Protein AF-A0AA40GEE6-F1 (afdb_monomer_lite)

Secondary structure (DSSP, 8-state):
--------EEEEEEEESSSSEEEEETTS-EEEEEEEEEESPPEEEEEEE-TTSPPPEEEEESSEEEE-S--GGG-EEEEEEEEEEETTEEEEEEPPPEEEEEEEEEEEEES-TTS-------TTSPP----EEEEESPPS-EEEEETTEEEEE-

InterPro domains:
  IPR003598 Immunoglobulin subtype 2 [SM00408] (27-87)
  IPR003599 Immunoglobulin domain subtype [SM00409] (19-103)
  IPR007110 Immunoglobulin-like domain [PS50835] (11-99)
  IPR013783 Immunoglobulin-like fold [G3DSA:2.60.40.10] (11-112)
  IPR036179 Immunoglobulin-like domain superfamily [SSF48726] (22-99)
  IPR051275 Cellular adhesion and signaling domain-containing protein [PTHR11640] (63-152)

Foldseek 3Di:
DDPPPQDFFWKDWPDKAVDLEDEDEAQAKDKMFTDIDGVVFWWKWKWFDDPVPDDTHTQDTDRMDIGGNDHPVSFGKMKMWIWDADPNDIHIDIDDIGTYHYAYDKDWPPPDPPDDDDFDDDPPDDTDDDTDIDHPPDDPWDWDDDPPDIGTDD

Radius of gyration: 23.51 Å; chains: 1; bounding box: 48×26×87 Å

pLDDT: mean 91.57, std 9.7, range [46.44, 98.62]

Structure (mmCIF, N/CA/C/O backbone):
data_AF-A0AA40GEE6-F1
#
_entry.id   AF-A0AA40GEE6-F1
#
loop_
_atom_site.group_PDB
_atom_site.id
_atom_site.type_symbol
_atom_site.label_atom_id
_atom_site.label_alt_id
_atom_site.label_comp_id
_atom_site.label_asym_id
_atom_site.label_entity_id
_atom_site.label_seq_id
_atom_site.pdbx_PDB_ins_code
_atom_site.Cartn_x
_atom_site.Cartn_y
_atom_site.Cartn_z
_atom_site.occupancy
_atom_site.B_iso_or_equiv
_atom_site.auth_seq_id
_atom_site.auth_comp_id
_atom_site.auth_asym_id
_atom_site.auth_atom_id
_atom_site.pdbx_PDB_model_num
ATOM 1 N N . MET A 1 1 ? 24.883 -4.667 -45.092 1.00 47.03 1 MET A N 1
ATOM 2 C CA . MET A 1 1 ? 25.118 -4.513 -43.645 1.00 47.03 1 MET A CA 1
ATOM 3 C C . MET A 1 1 ? 24.060 -3.536 -43.168 1.00 47.03 1 MET A C 1
ATOM 5 O O . MET A 1 1 ? 24.142 -2.374 -43.528 1.00 47.03 1 MET A O 1
ATOM 9 N N . PHE A 1 2 ? 22.975 -4.031 -42.571 1.00 46.44 2 PHE A N 1
ATOM 10 C CA . PHE A 1 2 ? 21.935 -3.167 -42.012 1.00 46.44 2 PHE A CA 1
ATOM 11 C C . PHE A 1 2 ? 22.397 -2.783 -40.609 1.00 46.44 2 PHE A C 1
ATOM 13 O O . PHE A 1 2 ? 22.423 -3.644 -39.731 1.00 46.44 2 PHE A O 1
ATOM 20 N N . ASP A 1 3 ? 22.801 -1.530 -40.416 1.00 52.34 3 ASP A N 1
ATOM 21 C CA . ASP A 1 3 ? 22.956 -0.972 -39.077 1.00 52.34 3 ASP A CA 1
ATOM 22 C C . ASP A 1 3 ? 21.559 -0.889 -38.455 1.00 52.34 3 ASP A C 1
ATOM 24 O O . ASP A 1 3 ? 20.779 0.022 -38.734 1.00 52.34 3 ASP A O 1
ATOM 28 N N . LEU A 1 4 ? 21.210 -1.895 -37.652 1.00 55.22 4 LEU A N 1
ATOM 29 C CA . LEU A 1 4 ? 20.094 -1.812 -36.720 1.00 55.22 4 LEU A CA 1
ATOM 30 C C . LEU A 1 4 ? 20.468 -0.737 -35.698 1.00 55.22 4 LEU A C 1
ATOM 32 O O . LEU A 1 4 ? 21.164 -1.011 -34.722 1.00 55.22 4 LEU A O 1
ATOM 36 N N . LEU A 1 5 ? 20.045 0.503 -35.944 1.00 57.41 5 LEU A N 1
ATOM 37 C CA . LEU A 1 5 ? 20.001 1.525 -34.908 1.00 57.41 5 LEU A CA 1
ATOM 38 C C . LEU A 1 5 ? 19.177 0.944 -33.756 1.00 57.41 5 LEU A C 1
ATOM 40 O O . LEU A 1 5 ? 17.961 0.807 -33.868 1.00 57.41 5 LEU A O 1
ATOM 44 N N . PHE A 1 6 ? 19.837 0.568 -32.662 1.00 64.44 6 PHE A N 1
ATOM 45 C CA . PHE A 1 6 ? 19.164 0.361 -31.389 1.00 64.44 6 PHE A CA 1
ATOM 46 C C . PHE A 1 6 ? 18.573 1.717 -30.993 1.00 64.44 6 PHE A C 1
ATOM 48 O O . PHE A 1 6 ? 19.288 2.588 -30.496 1.00 64.44 6 PHE A O 1
ATOM 55 N N . THR A 1 7 ? 17.293 1.937 -31.291 1.00 76.75 7 THR A N 1
ATOM 56 C CA . THR A 1 7 ? 16.577 3.131 -30.845 1.00 76.75 7 THR A CA 1
ATOM 57 C C . THR A 1 7 ? 16.449 3.040 -29.334 1.00 76.75 7 THR A C 1
ATOM 59 O O . THR A 1 7 ? 15.835 2.118 -28.808 1.00 76.75 7 THR A O 1
ATOM 62 N N . ALA A 1 8 ? 17.133 3.935 -28.624 1.00 89.50 8 ALA A N 1
ATOM 63 C CA . ALA A 1 8 ? 17.005 4.033 -27.182 1.00 89.50 8 ALA A CA 1
ATOM 64 C C . ALA A 1 8 ? 15.815 4.939 -26.860 1.00 89.50 8 ALA A C 1
ATOM 66 O O . ALA A 1 8 ? 15.857 6.137 -27.146 1.00 89.50 8 ALA A O 1
ATOM 67 N N . ASP A 1 9 ? 14.797 4.365 -26.234 1.00 93.94 9 ASP A N 1
ATOM 68 C CA . ASP A 1 9 ? 13.529 5.011 -25.934 1.00 93.94 9 ASP A CA 1
ATOM 69 C C . ASP A 1 9 ? 13.341 5.102 -24.412 1.00 93.94 9 ASP A C 1
ATOM 71 O O . ASP A 1 9 ? 13.470 4.089 -23.709 1.00 93.94 9 ASP A O 1
ATOM 75 N N . PRO A 1 10 ? 13.077 6.305 -23.864 1.00 96.12 10 PRO A N 1
ATOM 76 C CA . PRO A 1 10 ? 12.779 6.463 -22.446 1.00 96.12 10 PRO A CA 1
ATOM 77 C C . PRO A 1 10 ? 11.473 5.738 -22.092 1.00 96.12 10 PRO A C 1
ATOM 79 O O . PRO A 1 10 ? 10.602 5.593 -22.951 1.00 96.12 10 PRO A O 1
ATOM 82 N N . PRO A 1 11 ? 11.304 5.305 -20.833 1.00 97.50 11 PRO A N 1
ATOM 83 C CA . PRO A 1 11 ? 10.141 4.531 -20.443 1.00 97.50 11 PRO A CA 1
ATOM 84 C C . PRO A 1 11 ? 8.864 5.367 -20.539 1.00 97.50 11 PRO A C 1
ATOM 86 O O . PRO A 1 11 ? 8.817 6.516 -20.092 1.00 97.50 11 PRO A O 1
ATOM 89 N N . THR A 1 12 ? 7.809 4.757 -21.068 1.00 98.06 12 THR A N 1
ATOM 90 C CA . THR A 1 12 ? 6.449 5.305 -21.085 1.00 98.06 12 THR A CA 1
ATOM 91 C C . THR A 1 12 ? 5.490 4.277 -20.499 1.00 98.06 12 THR A C 1
ATOM 93 O O . THR A 1 12 ? 5.512 3.118 -20.896 1.00 98.06 12 THR A O 1
ATOM 96 N N . ILE A 1 13 ? 4.681 4.663 -19.507 1.00 98.06 13 ILE A N 1
ATOM 97 C CA . ILE A 1 13 ? 3.731 3.733 -18.880 1.00 98.06 13 ILE A CA 1
ATOM 98 C C .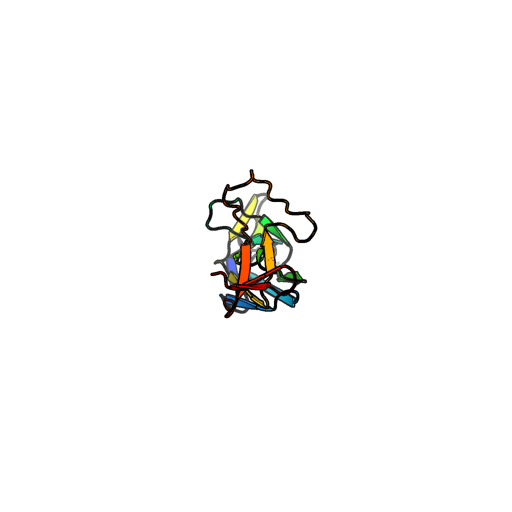 ILE A 1 13 ? 2.553 3.514 -19.829 1.00 98.06 13 ILE A C 1
ATOM 100 O O . ILE A 1 13 ? 1.828 4.460 -20.134 1.00 98.06 13 ILE A O 1
ATOM 104 N N . SER A 1 14 ? 2.341 2.269 -20.248 1.00 97.25 14 SER A N 1
ATOM 105 C CA . SER A 1 14 ? 1.221 1.876 -21.105 1.00 97.25 14 SER A CA 1
ATOM 106 C C . SER A 1 14 ? 0.005 1.407 -20.301 1.00 97.25 14 SER A C 1
ATOM 108 O O . SER A 1 14 ? -1.130 1.590 -20.738 1.00 97.25 14 SER A O 1
ATOM 110 N N . SER A 1 15 ? 0.203 0.839 -19.105 1.00 97.31 15 SER A N 1
ATOM 111 C CA . SER A 1 15 ? -0.893 0.471 -18.192 1.00 97.31 15 SER A CA 1
ATOM 112 C C . SER A 1 15 ? -0.432 0.297 -16.743 1.00 97.31 15 SER A C 1
ATOM 114 O O . SER A 1 15 ? 0.735 0.008 -16.480 1.00 97.31 15 SER A O 1
ATOM 116 N N . VAL A 1 16 ? -1.362 0.464 -15.795 1.00 97.81 16 VAL A N 1
ATOM 117 C CA . VAL A 1 16 ? -1.145 0.195 -14.367 1.00 97.81 16 VAL A CA 1
ATOM 118 C C . VAL A 1 16 ? -2.431 -0.308 -13.691 1.00 97.81 16 VAL A C 1
ATOM 120 O O . VAL A 1 16 ? -3.513 0.229 -13.926 1.00 97.81 16 VAL A O 1
ATOM 123 N N . GLY A 1 17 ? -2.294 -1.323 -12.834 1.00 91.62 17 GLY A N 1
ATOM 124 C CA . GLY A 1 17 ? -3.378 -2.052 -12.166 1.00 91.62 17 GLY A CA 1
ATOM 125 C C . GLY A 1 17 ? -3.932 -3.209 -13.012 1.00 91.62 17 GLY A C 1
ATOM 126 O O . GLY A 1 17 ? -3.498 -3.418 -14.140 1.00 91.62 17 GLY A O 1
ATOM 127 N N . PRO A 1 18 ? -4.897 -3.980 -12.494 1.00 84.75 18 PRO A N 1
ATOM 128 C CA . PRO A 1 18 ? -6.001 -4.468 -13.315 1.00 84.75 18 PRO A CA 1
ATOM 129 C C . PRO A 1 18 ? -7.087 -3.383 -13.458 1.00 84.75 18 PRO A C 1
ATOM 131 O O . PRO A 1 18 ? -7.610 -3.182 -14.545 1.00 84.75 18 PRO A O 1
ATOM 134 N N . ASP A 1 19 ? -7.341 -2.628 -12.381 1.00 88.69 19 ASP A N 1
ATOM 135 C CA . ASP A 1 19 ? -8.271 -1.497 -12.286 1.00 88.69 19 ASP A CA 1
ATOM 136 C C . ASP A 1 19 ? -7.650 -0.365 -11.447 1.00 88.69 19 ASP A C 1
ATOM 138 O O . ASP A 1 19 ? -6.715 -0.586 -10.672 1.00 88.69 19 ASP A O 1
ATOM 142 N N . ARG A 1 20 ? -8.218 0.850 -11.517 1.00 92.31 20 ARG A N 1
ATOM 143 C CA . ARG A 1 20 ? -7.806 1.979 -10.650 1.00 92.31 20 ARG A CA 1
ATOM 144 C C . ARG A 1 20 ? -8.104 1.748 -9.163 1.00 92.31 20 ARG A C 1
ATOM 146 O O . ARG A 1 20 ? -7.506 2.412 -8.318 1.00 92.31 20 ARG A O 1
ATOM 153 N N . LEU A 1 21 ? -9.020 0.837 -8.838 1.00 96.25 21 LEU A N 1
ATOM 154 C CA . LEU A 1 21 ? -9.387 0.465 -7.475 1.00 96.25 21 LEU A CA 1
ATOM 155 C C . LEU A 1 21 ? -9.429 -1.058 -7.360 1.00 96.25 21 LEU A C 1
ATOM 157 O O . LEU A 1 21 ? -10.239 -1.708 -8.008 1.00 96.25 21 LEU A O 1
ATOM 161 N N . THR A 1 22 ? -8.586 -1.616 -6.500 1.00 97.12 22 THR A N 1
ATOM 162 C CA . THR A 1 22 ? -8.607 -3.032 -6.128 1.00 97.12 22 THR A CA 1
ATOM 163 C C . THR A 1 22 ? -9.110 -3.161 -4.697 1.00 97.12 22 THR A C 1
ATOM 165 O O . THR A 1 22 ? -8.608 -2.488 -3.798 1.00 97.12 22 THR A O 1
ATOM 168 N N . THR A 1 23 ? -10.098 -4.024 -4.469 1.00 97.44 23 THR A N 1
ATOM 169 C CA . THR A 1 23 ? -10.589 -4.350 -3.126 1.00 97.44 23 THR A CA 1
ATOM 170 C C . THR A 1 23 ? -10.043 -5.700 -2.687 1.00 97.44 23 THR A C 1
ATOM 172 O O . THR A 1 23 ? -10.168 -6.683 -3.414 1.00 97.44 23 THR A O 1
ATOM 175 N N . ALA A 1 24 ? -9.469 -5.759 -1.489 1.00 97.62 24 ALA A N 1
ATOM 176 C CA . ALA A 1 24 ? -8.952 -6.983 -0.895 1.00 97.62 24 ALA A CA 1
ATOM 177 C C . ALA A 1 24 ? -9.568 -7.228 0.483 1.00 97.62 24 ALA A C 1
ATOM 179 O O . ALA A 1 24 ? -9.855 -6.292 1.232 1.00 97.62 24 ALA A O 1
ATOM 180 N N . LEU A 1 25 ? -9.754 -8.501 0.831 1.00 98.06 25 LEU A N 1
ATOM 181 C CA . LEU A 1 25 ? -10.186 -8.882 2.172 1.00 98.06 25 LEU A CA 1
ATOM 182 C C . LEU A 1 25 ? -9.028 -8.706 3.165 1.00 98.06 25 LEU A C 1
ATOM 184 O O . LEU A 1 25 ? -7.867 -8.962 2.831 1.00 98.06 25 LEU A O 1
ATOM 188 N N . LEU A 1 26 ? -9.331 -8.323 4.402 1.00 97.56 26 LEU A N 1
ATOM 189 C CA . LEU A 1 26 ? -8.358 -8.284 5.490 1.00 97.56 26 LEU A CA 1
ATOM 190 C C . LEU A 1 26 ? -7.664 -9.652 5.627 1.00 97.56 26 LEU A C 1
ATOM 192 O O . LEU A 1 26 ? -8.325 -10.688 5.647 1.00 97.56 26 LEU A O 1
ATOM 196 N N . PHE A 1 27 ? -6.335 -9.633 5.720 1.00 96.94 27 PHE A N 1
ATOM 197 C CA . PHE A 1 27 ? -5.443 -10.797 5.765 1.00 96.94 27 PHE A CA 1
ATOM 198 C C . PHE A 1 27 ? -5.391 -11.647 4.481 1.00 96.94 27 PHE A C 1
ATOM 200 O O . PHE A 1 27 ? -4.819 -12.736 4.482 1.00 96.94 27 PHE A O 1
ATOM 207 N N . SER A 1 28 ? -5.931 -11.148 3.364 1.00 97.56 28 SER A N 1
ATOM 208 C CA . SER A 1 28 ? -5.809 -11.784 2.042 1.00 97.56 28 SER A CA 1
ATOM 209 C C . SER A 1 28 ? -4.655 -11.200 1.213 1.00 97.56 28 SER A C 1
ATOM 211 O O . SER A 1 28 ? -3.771 -10.532 1.753 1.00 97.56 28 SER A O 1
ATOM 213 N N . GLY A 1 29 ? -4.613 -11.497 -0.087 1.00 96.50 29 GLY A N 1
ATOM 214 C CA . GLY A 1 29 ? -3.623 -10.957 -1.014 1.00 96.50 29 GLY A CA 1
ATOM 215 C C . GLY A 1 29 ? -4.224 -9.958 -2.002 1.00 96.50 29 GLY A C 1
ATOM 216 O O . GLY A 1 29 ? -5.404 -10.038 -2.335 1.00 96.50 29 GLY A O 1
ATOM 217 N N . ALA A 1 30 ? -3.390 -9.049 -2.496 1.00 96.81 30 ALA A N 1
ATOM 218 C CA . ALA A 1 30 ? -3.695 -8.138 -3.595 1.00 96.81 30 ALA A CA 1
ATOM 219 C C . ALA A 1 30 ? -2.479 -8.026 -4.519 1.00 96.81 30 ALA A C 1
ATOM 221 O O . ALA A 1 30 ? -1.346 -8.268 -4.099 1.00 96.81 30 ALA A O 1
ATOM 222 N N . SER A 1 31 ? -2.690 -7.636 -5.771 1.00 97.00 31 SER A N 1
ATOM 223 C CA . SER A 1 31 ? -1.580 -7.376 -6.681 1.00 97.00 31 SER A CA 1
ATOM 224 C C . SER A 1 31 ? -1.892 -6.264 -7.660 1.00 97.00 31 SER A C 1
ATOM 226 O O . SER A 1 31 ? -3.017 -6.166 -8.148 1.00 97.00 31 SER A O 1
ATOM 228 N N . PHE A 1 32 ? -0.863 -5.501 -8.004 1.00 98.19 32 PHE A N 1
ATOM 229 C CA . PHE A 1 32 ? -0.896 -4.530 -9.089 1.00 98.19 32 PHE A CA 1
ATOM 230 C C . PHE A 1 32 ? 0.160 -4.894 -10.121 1.00 98.19 32 PHE A C 1
ATOM 232 O O . PHE A 1 32 ? 1.212 -5.429 -9.781 1.00 98.19 32 PHE A O 1
ATOM 239 N N . GLU A 1 33 ? -0.114 -4.594 -11.381 1.00 97.88 33 GLU A N 1
ATOM 240 C CA . GLU A 1 33 ? 0.820 -4.789 -12.482 1.00 97.88 33 GLU A CA 1
ATOM 241 C C . GLU A 1 33 ? 1.017 -3.463 -13.207 1.00 97.88 33 GLU A C 1
ATOM 243 O O . GLU A 1 33 ? 0.109 -2.639 -13.241 1.00 97.88 33 GLU A O 1
ATOM 248 N N . CYS A 1 34 ? 2.215 -3.221 -13.717 1.00 98.25 34 CYS A N 1
ATOM 249 C CA . CYS A 1 34 ? 2.590 -1.984 -14.382 1.00 98.25 34 CYS A CA 1
ATOM 250 C C . CYS A 1 34 ? 3.355 -2.335 -15.644 1.00 98.25 34 CYS A C 1
ATOM 252 O O . CYS A 1 34 ? 4.361 -3.023 -15.552 1.00 98.25 34 CYS A O 1
ATOM 254 N N . ASN A 1 35 ? 2.910 -1.863 -16.800 1.00 98.19 35 ASN A N 1
ATOM 255 C CA . ASN A 1 35 ? 3.602 -2.096 -18.061 1.00 98.19 35 ASN A CA 1
ATOM 256 C C . ASN A 1 35 ? 4.182 -0.782 -18.571 1.00 98.19 35 ASN A C 1
ATOM 258 O O . ASN A 1 35 ? 3.491 0.242 -18.585 1.00 98.19 35 ASN A O 1
ATOM 262 N N . ALA A 1 36 ? 5.444 -0.822 -18.991 1.00 98.00 36 ALA A N 1
ATOM 263 C CA . ALA A 1 36 ? 6.127 0.306 -19.596 1.00 98.00 36 ALA A CA 1
ATOM 264 C C . ALA A 1 36 ? 6.800 -0.103 -20.907 1.00 98.00 36 ALA A C 1
ATOM 266 O O . ALA A 1 36 ? 7.547 -1.083 -20.947 1.00 98.00 36 ALA A O 1
ATOM 267 N N . ASP A 1 37 ? 6.579 0.687 -21.952 1.00 97.50 37 ASP A N 1
ATOM 268 C CA . ASP A 1 37 ? 7.307 0.572 -23.210 1.00 97.50 37 ASP A CA 1
ATOM 269 C C . ASP A 1 37 ? 8.632 1.330 -23.064 1.00 97.50 37 ASP A C 1
ATOM 271 O O . ASP A 1 37 ? 8.639 2.529 -22.766 1.00 97.50 37 ASP A O 1
ATOM 275 N N . ALA A 1 38 ? 9.756 0.619 -23.200 1.00 96.25 38 ALA A N 1
ATOM 276 C CA . ALA A 1 38 ? 11.099 1.160 -23.000 1.00 96.25 38 ALA A CA 1
ATOM 277 C C . ALA A 1 38 ? 12.158 0.353 -23.768 1.00 96.25 38 ALA A C 1
ATOM 279 O O . ALA A 1 38 ? 12.090 -0.878 -23.825 1.00 96.25 38 ALA A O 1
ATOM 280 N N . MET A 1 39 ? 13.184 1.037 -24.281 1.00 95.31 39 MET A N 1
ATOM 281 C CA . MET A 1 39 ? 14.364 0.404 -24.878 1.00 95.31 39 MET A CA 1
ATOM 282 C C . MET A 1 39 ? 15.639 1.119 -24.394 1.00 95.31 39 MET A C 1
ATOM 284 O O . MET A 1 39 ? 15.834 2.285 -24.721 1.00 95.31 39 MET A O 1
ATOM 288 N N . PRO A 1 40 ? 16.542 0.480 -23.627 1.00 95.19 40 PRO A N 1
ATOM 289 C CA . PRO A 1 40 ? 16.461 -0.873 -23.070 1.00 95.19 40 PRO A CA 1
ATOM 290 C C . PRO A 1 40 ? 15.239 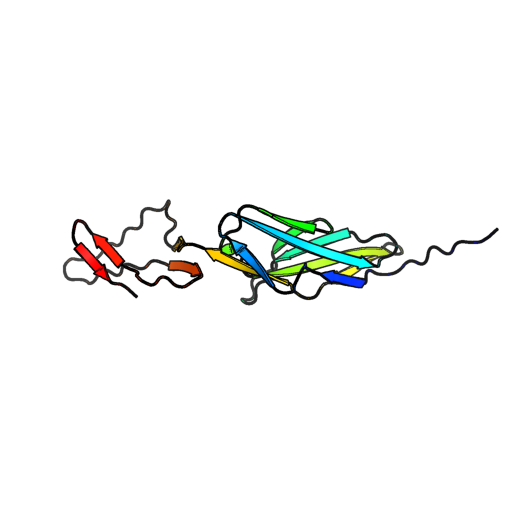-1.092 -22.157 1.00 95.19 40 PRO A C 1
ATOM 292 O O . PRO A 1 40 ? 14.657 -0.100 -21.701 1.00 95.19 40 PRO A O 1
ATOM 295 N N . PRO A 1 41 ? 14.872 -2.360 -21.867 1.00 96.25 41 PRO A N 1
ATOM 296 C CA . PRO A 1 41 ? 13.750 -2.690 -20.990 1.00 96.25 41 PRO A CA 1
ATOM 297 C C . PRO A 1 41 ? 13.820 -1.972 -19.642 1.00 96.25 41 PRO A C 1
ATOM 299 O O . PRO A 1 41 ? 14.906 -1.772 -19.093 1.00 96.25 41 PRO A O 1
ATOM 302 N N . ALA A 1 42 ? 12.657 -1.594 -19.117 1.00 97.81 42 ALA A N 1
ATOM 303 C CA . ALA A 1 42 ? 12.570 -0.870 -17.860 1.00 97.81 42 ALA A CA 1
ATOM 304 C C . ALA A 1 42 ? 12.778 -1.779 -16.638 1.00 97.81 42 ALA A C 1
ATOM 306 O O . ALA A 1 42 ? 12.322 -2.923 -16.594 1.00 97.81 42 ALA A O 1
ATOM 307 N N . GLU A 1 43 ? 13.411 -1.223 -15.613 1.00 98.31 43 GLU A N 1
ATOM 308 C CA . GLU A 1 43 ? 13.343 -1.690 -14.236 1.00 98.31 43 GLU A CA 1
ATOM 309 C C . GLU A 1 43 ? 12.149 -1.035 -13.534 1.00 98.31 43 GLU A C 1
ATOM 311 O O . GLU A 1 43 ? 11.762 0.087 -13.859 1.00 98.31 43 GLU A O 1
ATOM 316 N N . TYR A 1 44 ? 11.568 -1.730 -12.557 1.00 98.62 44 TYR A N 1
ATOM 317 C CA . TYR A 1 44 ? 10.328 -1.312 -11.908 1.00 98.62 44 TYR A CA 1
ATOM 318 C C . TYR A 1 44 ? 10.484 -1.251 -10.392 1.00 98.62 44 TYR A C 1
ATOM 320 O O . TYR A 1 44 ? 11.027 -2.174 -9.773 1.00 98.62 44 TYR A O 1
ATOM 328 N N . ARG A 1 45 ? 9.929 -0.201 -9.789 1.00 98.44 45 ARG A N 1
ATOM 329 C CA . ARG A 1 45 ? 9.762 -0.040 -8.340 1.00 98.44 45 ARG A CA 1
ATOM 330 C C . ARG A 1 45 ? 8.342 0.409 -8.032 1.00 98.44 45 ARG A C 1
ATOM 332 O O . ARG A 1 45 ? 7.701 1.059 -8.851 1.00 98.44 45 ARG A O 1
ATOM 339 N N . TRP A 1 46 ? 7.862 0.092 -6.841 1.00 98.50 46 TRP A N 1
ATOM 340 C CA . TRP A 1 46 ? 6.541 0.484 -6.371 1.00 98.50 46 TRP A CA 1
ATOM 341 C C . TRP A 1 46 ? 6.643 1.281 -5.088 1.00 98.50 46 TRP A C 1
ATOM 343 O O . TRP A 1 46 ? 7.371 0.902 -4.170 1.00 98.50 46 TRP A O 1
ATOM 353 N N . ALA A 1 47 ? 5.857 2.346 -4.992 1.00 97.75 47 ALA A N 1
ATOM 354 C CA . ALA A 1 47 ? 5.779 3.156 -3.790 1.00 97.75 47 ALA A CA 1
ATOM 355 C C . ALA A 1 47 ? 4.329 3.338 -3.341 1.00 97.75 47 ALA A C 1
ATOM 357 O O . ALA A 1 47 ? 3.468 3.705 -4.141 1.00 97.75 47 ALA A O 1
ATOM 358 N N . GLN A 1 48 ? 4.077 3.125 -2.051 1.00 96.69 48 GLN A N 1
ATOM 359 C CA . GLN A 1 48 ? 2.849 3.566 -1.401 1.00 96.69 48 GLN A CA 1
ATOM 360 C C . GLN A 1 48 ? 2.951 5.074 -1.163 1.00 96.69 48 GLN A C 1
ATOM 362 O O . GLN A 1 48 ? 3.951 5.557 -0.621 1.00 96.69 48 GLN A O 1
ATOM 367 N N . ILE A 1 49 ? 1.932 5.821 -1.575 1.00 94.94 49 ILE A N 1
ATOM 368 C CA . ILE A 1 49 ? 1.860 7.273 -1.410 1.00 94.94 49 ILE A CA 1
ATOM 369 C C . ILE A 1 49 ? 0.813 7.634 -0.361 1.00 94.94 49 ILE A C 1
ATOM 371 O O . ILE A 1 49 ? -0.229 6.987 -0.236 1.00 94.94 49 ILE A O 1
ATOM 375 N N . PHE A 1 50 ? 1.095 8.695 0.389 1.00 88.44 50 PHE A N 1
ATOM 376 C CA . PHE A 1 50 ? 0.241 9.159 1.471 1.00 88.44 50 PHE A CA 1
ATOM 377 C C . PHE A 1 50 ? -0.189 10.602 1.216 1.00 88.44 50 PHE A C 1
ATOM 379 O O . PHE A 1 50 ? 0.626 11.466 0.902 1.00 88.44 50 PHE A O 1
ATOM 386 N N . THR A 1 51 ? -1.483 10.876 1.371 1.00 82.50 51 THR A N 1
ATOM 387 C CA . THR A 1 51 ? -2.057 12.218 1.177 1.00 82.50 51 THR A CA 1
ATOM 388 C C . THR A 1 51 ? -1.859 13.135 2.385 1.00 82.50 51 THR A C 1
ATOM 390 O O . THR A 1 51 ? -2.164 14.319 2.313 1.00 82.50 51 THR A O 1
ATOM 393 N N . ASP A 1 52 ? -1.364 12.601 3.502 1.00 84.56 52 ASP A N 1
ATOM 394 C CA . ASP A 1 52 ? -1.140 13.318 4.764 1.00 84.56 52 ASP A CA 1
ATOM 395 C C . ASP A 1 52 ? 0.272 13.923 4.883 1.00 84.56 52 ASP A C 1
ATOM 397 O O . ASP A 1 52 ? 0.684 14.344 5.963 1.00 84.56 52 ASP A O 1
ATOM 401 N N . GLY A 1 53 ? 1.020 13.970 3.777 1.00 81.31 53 GLY A N 1
ATOM 402 C CA . GLY A 1 53 ? 2.369 14.532 3.725 1.00 81.31 53 GLY A CA 1
ATOM 403 C C . GLY A 1 53 ? 3.470 13.591 4.219 1.00 81.31 53 GLY A C 1
ATOM 404 O O . GLY A 1 53 ? 4.638 13.983 4.214 1.00 81.31 53 GLY A O 1
ATOM 405 N N . ARG A 1 54 ? 3.146 12.350 4.616 1.00 87.25 54 ARG A N 1
ATOM 406 C CA . ARG A 1 54 ? 4.171 11.326 4.860 1.00 87.25 54 ARG A CA 1
ATOM 407 C C . ARG A 1 54 ? 4.949 11.022 3.582 1.00 87.25 54 ARG A C 1
ATOM 409 O O . ARG A 1 54 ? 4.405 11.027 2.478 1.00 87.25 54 ARG A O 1
ATOM 416 N N . MET A 1 55 ? 6.235 10.718 3.752 1.00 89.81 55 MET A N 1
ATOM 417 C CA . MET A 1 55 ? 7.086 10.280 2.648 1.00 89.81 55 MET A CA 1
ATOM 418 C C . MET A 1 55 ? 6.545 8.990 2.034 1.00 89.81 55 MET A C 1
ATOM 420 O O . MET A 1 55 ? 6.078 8.105 2.752 1.00 89.81 55 MET A O 1
ATOM 424 N N . SER A 1 56 ? 6.637 8.880 0.709 1.00 92.44 56 SER A N 1
ATOM 425 C CA . SER A 1 56 ? 6.291 7.648 0.007 1.00 92.44 56 SER A CA 1
ATOM 426 C C . SER A 1 56 ? 7.173 6.497 0.484 1.00 92.44 56 SER A C 1
ATOM 428 O O . SER A 1 56 ? 8.387 6.668 0.617 1.00 92.44 56 SER A O 1
ATOM 430 N N . LEU A 1 57 ? 6.576 5.330 0.689 1.00 95.00 57 LEU A N 1
ATOM 431 C CA . LEU A 1 57 ? 7.278 4.134 1.138 1.00 95.00 57 LEU A CA 1
ATOM 432 C C . LEU A 1 57 ? 7.486 3.190 -0.044 1.00 95.00 57 LEU A C 1
ATOM 434 O O . LEU A 1 57 ? 6.510 2.730 -0.635 1.00 95.00 57 LEU A O 1
ATOM 438 N N . GLU A 1 58 ? 8.741 2.884 -0.380 1.00 96.62 58 GLU A N 1
ATOM 439 C CA . GLU A 1 58 ? 9.033 1.830 -1.354 1.00 96.62 58 GLU A CA 1
ATOM 440 C C . GLU A 1 58 ? 8.553 0.481 -0.801 1.00 96.62 58 GLU A C 1
ATOM 442 O O . GLU A 1 58 ? 8.854 0.118 0.336 1.00 96.62 58 GLU A O 1
ATOM 447 N N . CYS A 1 59 ? 7.751 -0.230 -1.589 1.00 96.50 59 CYS A N 1
ATOM 448 C CA . CYS A 1 59 ? 6.989 -1.397 -1.138 1.00 96.50 59 CYS A CA 1
ATOM 449 C C . CYS A 1 59 ? 7.149 -2.627 -2.039 1.00 96.50 59 CYS A C 1
ATOM 451 O O . CYS A 1 59 ? 6.579 -3.675 -1.745 1.00 96.50 59 CYS A O 1
ATOM 453 N N . GLY A 1 60 ? 7.933 -2.526 -3.114 1.00 97.31 60 GLY A N 1
ATOM 454 C CA . GLY A 1 60 ? 8.252 -3.663 -3.966 1.00 97.31 60 GLY A CA 1
ATOM 455 C C . GLY A 1 60 ? 9.029 -3.278 -5.217 1.00 97.31 60 GLY A C 1
ATOM 456 O O . GLY A 1 60 ? 9.116 -2.107 -5.587 1.00 97.31 60 GLY A O 1
ATOM 457 N N . THR A 1 61 ? 9.574 -4.293 -5.876 1.00 97.62 61 THR A N 1
ATOM 458 C CA . THR A 1 61 ? 10.296 -4.184 -7.145 1.00 97.62 61 THR A CA 1
ATOM 459 C C . THR A 1 61 ? 9.703 -5.150 -8.166 1.00 97.62 61 THR A C 1
ATOM 461 O O . THR A 1 61 ? 9.029 -6.118 -7.810 1.00 97.62 61 THR A O 1
ATOM 464 N N . GLY A 1 62 ? 9.949 -4.881 -9.446 1.00 97.88 62 GLY A N 1
ATOM 465 C CA . GLY A 1 62 ? 9.434 -5.687 -10.550 1.00 97.88 62 GLY A CA 1
ATOM 466 C C . GLY A 1 62 ? 8.087 -5.207 -11.096 1.00 97.88 62 GLY A C 1
ATOM 467 O O . GLY A 1 62 ? 7.396 -4.369 -10.514 1.00 97.88 62 GLY A O 1
ATOM 468 N N . GLN A 1 63 ? 7.742 -5.739 -12.269 1.00 97.62 63 GLN A N 1
ATOM 469 C CA . GLN A 1 63 ? 6.565 -5.343 -13.046 1.00 97.62 63 GLN A CA 1
ATOM 470 C C . GLN A 1 63 ? 5.252 -5.530 -12.266 1.00 97.62 63 GLN A C 1
ATOM 472 O O . GLN A 1 63 ? 4.312 -4.749 -12.406 1.00 97.62 63 GLN A O 1
ATOM 477 N N . ARG A 1 64 ? 5.205 -6.553 -11.402 1.00 97.88 64 ARG A N 1
ATOM 478 C CA . ARG A 1 64 ? 4.062 -6.880 -10.550 1.00 97.88 64 ARG A CA 1
ATOM 479 C C . ARG A 1 64 ? 4.407 -6.686 -9.074 1.00 97.88 64 ARG A C 1
ATOM 481 O O . ARG A 1 64 ? 5.318 -7.332 -8.564 1.00 97.88 64 ARG A O 1
ATOM 488 N N . LEU A 1 65 ? 3.618 -5.871 -8.381 1.00 98.12 65 LEU A N 1
ATOM 489 C CA . LEU A 1 65 ? 3.608 -5.782 -6.924 1.00 98.12 65 LEU A CA 1
ATOM 490 C C . LEU A 1 65 ? 2.670 -6.847 -6.359 1.00 98.12 65 LEU A C 1
ATOM 492 O O . LEU A 1 65 ? 1.498 -6.895 -6.730 1.00 98.12 65 LEU A O 1
ATOM 496 N N . ILE A 1 66 ? 3.169 -7.671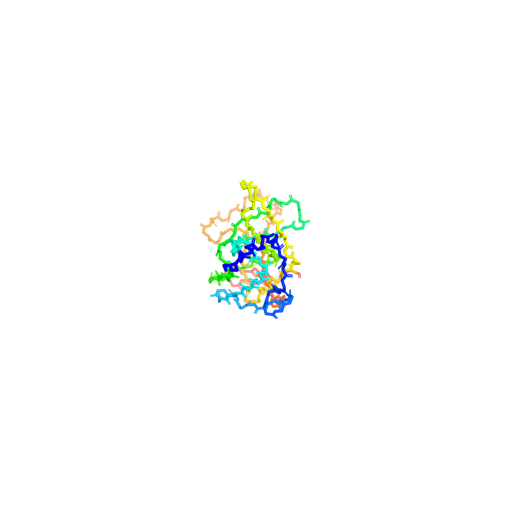 -5.440 1.00 97.25 66 ILE A N 1
ATOM 497 C CA . ILE A 1 66 ? 2.380 -8.687 -4.737 1.00 97.25 66 ILE A CA 1
ATOM 498 C C . ILE A 1 66 ? 2.329 -8.313 -3.259 1.00 97.25 66 ILE A C 1
ATOM 500 O O . ILE A 1 66 ? 3.354 -8.272 -2.582 1.00 97.25 66 ILE A O 1
ATOM 504 N N . LEU A 1 67 ? 1.126 -8.058 -2.758 1.00 97.38 67 LEU A N 1
ATOM 505 C CA . LEU A 1 67 ? 0.854 -7.773 -1.357 1.00 97.38 67 LEU A CA 1
ATOM 506 C C . LEU A 1 67 ? 0.209 -9.007 -0.734 1.00 97.38 67 LEU A C 1
ATOM 508 O O . LEU A 1 67 ? -0.839 -9.466 -1.185 1.00 97.38 67 LEU A O 1
ATOM 512 N N . THR A 1 68 ? 0.825 -9.548 0.310 1.00 97.06 68 THR A N 1
ATOM 513 C CA . THR A 1 68 ? 0.309 -10.706 1.048 1.00 97.06 68 THR A CA 1
ATOM 514 C C . THR A 1 68 ? -0.121 -10.301 2.444 1.00 97.06 68 THR A C 1
ATOM 516 O O . THR A 1 68 ? 0.524 -9.449 3.054 1.00 97.06 68 THR A O 1
ATOM 519 N N . ASN A 1 69 ? -1.140 -10.975 2.977 1.00 96.69 69 ASN A N 1
ATOM 520 C CA . ASN A 1 69 ? -1.641 -10.753 4.332 1.00 96.69 69 ASN A CA 1
ATOM 521 C C . ASN A 1 69 ? -1.974 -9.271 4.591 1.00 96.69 69 ASN A C 1
ATOM 523 O O . ASN A 1 69 ? -1.490 -8.666 5.550 1.00 96.69 69 ASN A O 1
ATOM 527 N N . VAL A 1 70 ? -2.757 -8.673 3.687 1.00 97.06 70 VAL A N 1
ATOM 528 C CA . VAL A 1 70 ? -2.994 -7.229 3.692 1.00 97.06 70 VAL A CA 1
ATOM 529 C C . VAL A 1 70 ? -3.748 -6.775 4.938 1.00 97.06 70 VAL A C 1
ATOM 531 O O . VAL A 1 70 ? -4.705 -7.410 5.381 1.00 97.06 70 VAL A O 1
ATOM 534 N N . THR A 1 71 ? -3.343 -5.645 5.501 1.00 95.50 71 THR A N 1
ATOM 535 C CA . THR A 1 71 ? -3.995 -5.016 6.653 1.00 95.50 71 THR A CA 1
ATOM 536 C C . THR A 1 71 ? -4.498 -3.619 6.306 1.00 95.50 71 THR A C 1
ATOM 538 O O . THR A 1 71 ? -4.101 -3.046 5.296 1.00 95.50 71 THR A O 1
ATOM 541 N N . TYR A 1 72 ? -5.343 -3.031 7.160 1.00 94.75 72 TYR A N 1
ATOM 542 C CA . TYR A 1 72 ? -5.837 -1.660 6.966 1.00 94.75 72 TYR A CA 1
ATOM 543 C C . TYR A 1 72 ? -4.727 -0.602 6.836 1.00 94.75 72 TYR A C 1
ATOM 545 O O . TYR A 1 72 ? -4.977 0.470 6.301 1.00 94.75 72 TYR A O 1
ATOM 553 N N . GLU A 1 73 ? -3.504 -0.884 7.290 1.00 90.94 73 GLU A N 1
ATOM 554 C CA . GLU A 1 73 ? -2.355 0.022 7.146 1.00 90.94 73 GLU A CA 1
ATOM 555 C C . GLU A 1 73 ? -1.816 0.077 5.706 1.00 90.94 73 GLU A C 1
ATOM 557 O O . GLU A 1 73 ? -1.221 1.075 5.301 1.00 90.94 73 GLU A O 1
ATOM 562 N N . GLN A 1 74 ? -2.056 -0.975 4.917 1.00 93.81 74 GLN A N 1
ATOM 563 C CA . GLN A 1 74 ? -1.712 -1.038 3.493 1.00 93.81 74 GLN A CA 1
ATOM 564 C C . GLN A 1 74 ? -2.821 -0.456 2.604 1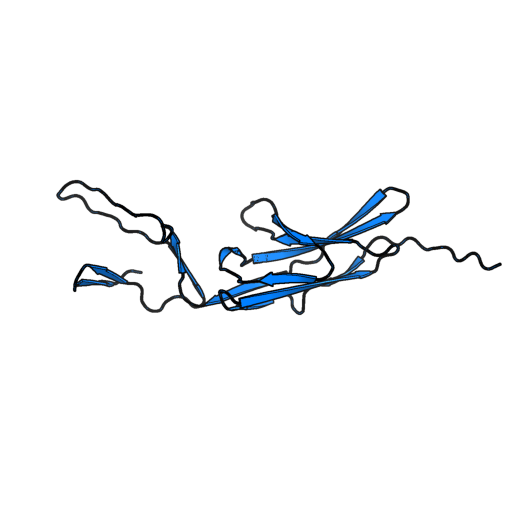.00 93.81 74 GLN A C 1
ATOM 566 O O . GLN A 1 74 ? -2.648 -0.336 1.398 1.00 93.81 74 GLN A O 1
ATOM 571 N N . GLN A 1 75 ? -3.962 -0.053 3.167 1.00 94.31 75 GLN A N 1
ATOM 572 C CA . GLN A 1 75 ? -4.951 0.701 2.405 1.00 94.31 75 GLN A CA 1
ATOM 573 C C . GLN A 1 75 ? -4.356 2.038 1.945 1.00 94.31 75 GLN A C 1
ATOM 575 O O . GLN A 1 75 ? -3.697 2.740 2.715 1.00 94.31 75 GLN A O 1
ATOM 580 N N . GLY A 1 76 ? -4.622 2.416 0.698 1.00 94.75 76 GLY A N 1
ATOM 581 C CA . GLY A 1 76 ? -4.151 3.683 0.150 1.00 94.75 76 GLY A CA 1
ATOM 582 C C . GLY A 1 76 ? -3.801 3.597 -1.323 1.00 94.75 76 GLY A C 1
ATOM 583 O O . GLY A 1 76 ? -4.250 2.702 -2.036 1.00 94.75 76 GLY A O 1
ATOM 584 N N . GLN A 1 77 ? -3.011 4.564 -1.773 1.00 96.94 77 GLN A N 1
ATOM 585 C CA . GLN A 1 77 ? -2.611 4.690 -3.165 1.00 96.94 77 GLN A CA 1
ATOM 586 C C . GLN A 1 77 ? -1.186 4.187 -3.378 1.00 96.94 77 GLN A C 1
ATOM 588 O O . GLN A 1 77 ? -0.314 4.355 -2.527 1.00 96.94 77 GLN A O 1
ATOM 593 N N . TYR A 1 78 ? -0.959 3.612 -4.550 1.00 97.75 78 TYR A N 1
ATOM 594 C CA . TYR A 1 78 ? 0.309 3.061 -4.993 1.00 97.75 78 TYR A CA 1
ATOM 595 C C . TYR A 1 78 ? 0.653 3.620 -6.369 1.00 97.75 78 TYR A C 1
ATOM 597 O O . TYR A 1 78 ? -0.227 3.790 -7.213 1.00 97.75 78 TYR A O 1
ATOM 605 N N . ILE A 1 79 ? 1.935 3.889 -6.595 1.00 97.81 79 ILE A N 1
ATOM 606 C CA . ILE A 1 79 ? 2.474 4.278 -7.900 1.00 97.81 79 ILE A CA 1
ATOM 607 C C . ILE A 1 79 ? 3.590 3.325 -8.308 1.00 97.81 79 ILE A C 1
ATOM 609 O O . ILE A 1 79 ? 4.379 2.871 -7.475 1.00 97.81 79 ILE A O 1
ATOM 613 N N . CYS A 1 80 ? 3.663 3.065 -9.605 1.00 98.50 80 CYS A N 1
ATOM 614 C CA . CYS A 1 80 ? 4.771 2.381 -10.242 1.00 98.50 80 CYS A CA 1
ATOM 615 C C . CYS A 1 80 ? 5.784 3.414 -10.749 1.00 98.50 80 CYS A C 1
ATOM 617 O O . CYS A 1 80 ? 5.408 4.451 -11.301 1.00 98.50 80 CYS A O 1
ATOM 619 N N . LEU A 1 81 ? 7.067 3.122 -10.567 1.00 98.44 81 LEU A N 1
ATOM 620 C CA . LEU A 1 81 ? 8.193 3.862 -11.117 1.00 98.44 81 LEU A CA 1
ATOM 621 C C . LEU A 1 81 ? 8.916 2.935 -12.092 1.00 98.44 81 LEU A C 1
ATOM 623 O O . LEU A 1 81 ? 9.471 1.923 -11.666 1.00 98.44 81 LEU A O 1
ATOM 627 N N . ALA A 1 82 ? 8.892 3.275 -13.379 1.00 98.62 82 ALA A N 1
ATOM 628 C CA . ALA A 1 82 ? 9.609 2.544 -14.418 1.00 98.62 82 ALA A CA 1
ATOM 629 C C . ALA A 1 82 ? 10.828 3.358 -14.856 1.00 98.62 82 ALA A C 1
ATOM 631 O O . ALA A 1 82 ? 10.701 4.554 -15.138 1.00 98.62 82 ALA A O 1
ATOM 632 N N . SER A 1 83 ? 12.000 2.733 -14.917 1.00 98.31 83 SER A N 1
ATOM 633 C CA . SER A 1 83 ? 13.240 3.416 -15.277 1.00 98.31 83 SER A CA 1
ATOM 634 C C . SER A 1 83 ? 14.108 2.610 -16.232 1.00 98.31 83 SER A C 1
ATOM 636 O O . SER A 1 83 ? 14.145 1.388 -16.184 1.00 98.31 83 SER A O 1
ATOM 638 N N . ASN A 1 84 ? 14.835 3.290 -17.115 1.00 97.25 84 ASN A N 1
ATOM 639 C CA . ASN A 1 84 ? 15.897 2.672 -17.903 1.00 97.25 84 ASN A CA 1
ATOM 640 C C . ASN A 1 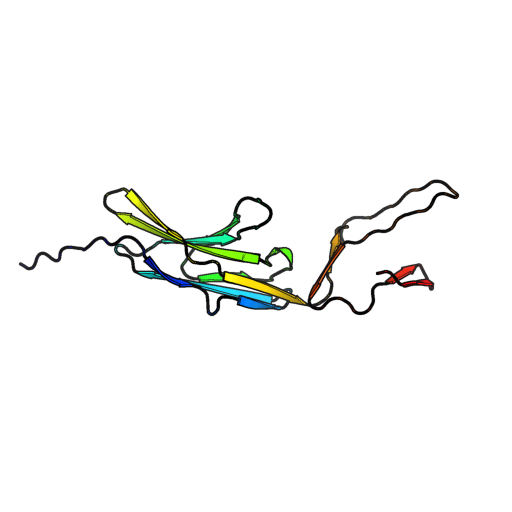84 ? 17.125 3.590 -17.977 1.00 97.25 84 ASN A C 1
ATOM 642 O O . ASN A 1 84 ? 17.075 4.769 -17.613 1.00 97.25 84 ASN A O 1
ATOM 646 N N . LYS A 1 85 ? 18.264 3.039 -18.410 1.00 96.69 85 LYS A N 1
ATOM 647 C CA . LYS A 1 85 ? 19.524 3.781 -18.531 1.00 96.69 85 LYS A CA 1
ATOM 648 C C . LYS A 1 85 ? 19.867 4.007 -20.000 1.00 96.69 85 LYS A C 1
ATOM 650 O O . LYS A 1 85 ? 20.174 3.062 -20.718 1.00 96.69 85 LYS A O 1
ATOM 655 N N . ILE A 1 86 ? 19.884 5.270 -20.420 1.00 94.38 86 ILE A N 1
ATOM 656 C CA . ILE A 1 86 ? 20.188 5.690 -21.794 1.00 94.38 86 ILE A CA 1
ATOM 657 C C . ILE A 1 86 ? 21.429 6.580 -21.769 1.00 94.38 86 ILE A C 1
ATOM 659 O O . ILE A 1 86 ? 21.452 7.613 -21.095 1.00 94.38 86 ILE A O 1
ATOM 663 N N . ASN A 1 87 ? 22.477 6.185 -22.499 1.00 91.50 87 ASN A N 1
ATOM 664 C CA . ASN A 1 87 ? 23.747 6.919 -22.582 1.00 91.50 87 ASN A CA 1
ATOM 665 C C . ASN A 1 87 ? 24.327 7.282 -21.202 1.00 91.50 87 ASN A C 1
ATOM 667 O O . ASN A 1 87 ? 24.748 8.412 -20.968 1.00 91.50 87 ASN A O 1
ATOM 671 N N . GLY A 1 88 ? 24.278 6.346 -20.251 1.00 92.44 88 GLY A N 1
ATOM 672 C CA . GLY A 1 88 ? 24.771 6.572 -18.890 1.00 92.44 88 GLY A CA 1
ATOM 673 C C . GLY A 1 88 ? 23.780 7.249 -17.934 1.00 92.44 88 GLY A C 1
ATOM 674 O O . GLY A 1 88 ? 24.008 7.202 -16.728 1.00 92.44 88 GLY A O 1
ATOM 675 N N . ASN A 1 89 ? 22.673 7.803 -18.434 1.00 95.31 89 ASN A N 1
ATOM 676 C CA . ASN A 1 89 ? 21.703 8.565 -17.647 1.00 95.31 89 ASN A CA 1
ATOM 677 C C . ASN A 1 89 ? 20.456 7.737 -17.336 1.00 95.31 89 ASN A C 1
ATOM 679 O O . ASN A 1 89 ? 19.896 7.106 -18.231 1.00 95.31 89 ASN A O 1
ATOM 683 N N . VAL A 1 90 ? 19.993 7.782 -16.087 1.00 97.06 90 VAL A N 1
ATOM 684 C CA . VAL A 1 90 ? 18.728 7.152 -15.689 1.00 97.06 90 VAL A CA 1
ATOM 685 C C . VAL A 1 90 ? 17.565 8.043 -16.122 1.00 97.06 90 VAL A C 1
ATOM 687 O O . VAL A 1 90 ? 17.535 9.237 -15.816 1.00 97.06 90 VAL A O 1
ATOM 690 N N . ARG A 1 91 ? 16.612 7.465 -16.851 1.00 97.44 91 ARG A N 1
ATOM 691 C CA . ARG A 1 91 ? 15.317 8.062 -17.184 1.00 97.44 91 ARG A CA 1
ATOM 692 C C . ARG A 1 91 ? 14.254 7.322 -16.393 1.00 97.44 91 ARG A C 1
ATOM 694 O O . ARG A 1 91 ? 14.258 6.100 -16.396 1.00 97.44 91 ARG A O 1
ATOM 701 N N . GLU A 1 92 ? 13.371 8.049 -15.720 1.00 98.00 92 GLU A N 1
ATOM 702 C CA . GLU A 1 92 ? 12.315 7.476 -14.885 1.00 98.00 92 GLU A CA 1
ATOM 703 C C . GLU A 1 92 ? 10.977 8.148 -15.195 1.00 98.00 92 GLU A C 1
ATOM 705 O O . GLU A 1 92 ? 10.915 9.366 -15.378 1.00 98.00 92 GLU A O 1
ATOM 710 N N . VAL A 1 93 ? 9.915 7.348 -15.222 1.00 98.31 93 VAL A N 1
ATOM 711 C CA . VAL A 1 93 ? 8.525 7.789 -15.347 1.00 98.31 93 VAL A CA 1
ATOM 712 C C . VAL A 1 93 ? 7.695 7.191 -14.211 1.00 98.31 93 VAL A C 1
ATOM 714 O O . VAL A 1 93 ? 8.002 6.112 -13.700 1.00 98.31 93 VAL A O 1
ATOM 717 N N . ARG A 1 94 ? 6.638 7.898 -13.808 1.00 97.88 94 ARG A N 1
ATOM 718 C CA . ARG A 1 94 ? 5.685 7.447 -12.788 1.00 97.88 94 ARG A CA 1
ATOM 719 C C . ARG A 1 94 ? 4.340 7.151 -13.429 1.00 97.88 94 ARG A C 1
ATOM 721 O O . ARG A 1 94 ? 3.914 7.884 -14.319 1.00 97.88 94 ARG A O 1
ATOM 728 N N . SER A 1 95 ? 3.676 6.106 -12.958 1.00 98.00 95 SER A N 1
ATOM 729 C CA . SER A 1 95 ? 2.301 5.814 -13.347 1.00 98.00 95 SER A CA 1
ATOM 730 C C . SER A 1 95 ? 1.309 6.779 -12.694 1.00 98.00 95 SER A C 1
ATOM 732 O O . SER A 1 95 ? 1.606 7.416 -11.678 1.00 98.00 95 SER A O 1
ATOM 734 N N . ASP A 1 96 ? 0.083 6.792 -13.215 1.00 96.56 96 ASP A N 1
ATOM 735 C CA . ASP A 1 96 ? -1.080 7.205 -12.431 1.00 96.56 96 ASP A CA 1
ATOM 736 C C . ASP A 1 96 ? -1.198 6.355 -11.146 1.00 96.56 96 ASP A C 1
ATOM 738 O O . ASP A 1 96 ? -0.769 5.193 -11.134 1.00 96.56 96 ASP A O 1
ATOM 742 N N . PRO A 1 97 ? -1.793 6.888 -10.065 1.00 96.69 97 PRO A N 1
ATOM 743 C CA . PRO A 1 97 ? -2.006 6.124 -8.845 1.00 96.69 97 PRO A CA 1
ATOM 744 C C . PRO A 1 97 ? -3.108 5.070 -9.013 1.00 96.69 97 PRO A C 1
ATOM 746 O O . PRO A 1 97 ? -4.164 5.333 -9.598 1.00 96.69 97 PRO A O 1
ATOM 749 N N . VAL A 1 98 ? -2.882 3.902 -8.413 1.00 97.62 98 VAL A N 1
ATOM 750 C CA . VAL A 1 98 ? -3.883 2.846 -8.202 1.00 97.62 98 VAL A CA 1
ATOM 751 C C . VAL A 1 98 ? -4.185 2.712 -6.715 1.00 97.62 98 VAL A C 1
ATOM 753 O O . VAL A 1 98 ? -3.305 2.901 -5.877 1.00 97.62 98 VAL A O 1
ATOM 756 N N . SER A 1 99 ? -5.432 2.412 -6.371 1.00 97.25 99 SER A N 1
ATOM 757 C CA . SER A 1 99 ? -5.899 2.372 -4.984 1.00 97.25 99 SER A CA 1
ATOM 758 C C . SER A 1 99 ? -6.136 0.939 -4.517 1.00 97.25 99 SER A C 1
ATOM 760 O O . SER A 1 99 ? -6.791 0.159 -5.206 1.00 97.25 99 SER A O 1
ATOM 762 N N . LEU A 1 100 ? -5.668 0.616 -3.314 1.00 97.12 100 LEU A N 1
ATOM 763 C CA . LEU A 1 100 ? -6.054 -0.579 -2.569 1.00 97.12 100 LEU A CA 1
ATOM 764 C C . LEU A 1 100 ? -7.077 -0.189 -1.500 1.00 97.12 100 LEU A C 1
ATOM 766 O O . LEU A 1 100 ? -6.758 0.616 -0.628 1.00 97.12 100 LEU A O 1
ATOM 770 N N . GLN A 1 101 ? -8.267 -0.788 -1.543 1.00 96.56 101 GLN A N 1
ATOM 771 C CA . GLN A 1 101 ? -9.262 -0.754 -0.468 1.00 96.56 101 GLN A CA 1
ATOM 772 C C . GLN A 1 101 ? -9.212 -2.075 0.300 1.00 96.56 101 GLN A C 1
ATOM 774 O O . GLN A 1 101 ? -9.272 -3.144 -0.311 1.00 96.56 101 GLN A O 1
ATOM 779 N N . VAL A 1 102 ? -9.143 -2.016 1.629 1.00 97.50 102 VAL A N 1
ATOM 780 C CA . VAL A 1 102 ? -9.147 -3.214 2.476 1.00 97.50 102 VAL A CA 1
ATOM 781 C C . VAL A 1 102 ? -10.478 -3.302 3.209 1.00 97.50 102 VAL A C 1
ATOM 783 O O . VAL A 1 102 ? -10.839 -2.399 3.958 1.00 97.50 102 VAL A O 1
ATOM 786 N N . VAL A 1 103 ? -11.192 -4.410 3.015 1.00 98.00 103 VAL A N 1
ATOM 787 C CA . VAL A 1 103 ? -12.487 -4.679 3.658 1.00 98.00 103 VAL A CA 1
ATOM 788 C C . VAL A 1 103 ? -12.376 -5.860 4.610 1.00 98.00 103 VAL A C 1
ATOM 790 O O . VAL A 1 103 ? -11.672 -6.834 4.342 1.00 98.00 103 VAL A O 1
ATOM 793 N N . GLY A 1 104 ? -13.067 -5.809 5.741 1.00 96.56 104 GLY A N 1
ATOM 794 C CA . GLY A 1 104 ? -13.011 -6.887 6.716 1.00 96.56 104 GLY A CA 1
ATOM 795 C C . GLY A 1 104 ? -13.599 -6.540 8.075 1.00 96.56 104 GLY A C 1
ATOM 796 O O . GLY A 1 104 ? -14.222 -5.501 8.291 1.00 96.56 104 GLY A O 1
ATOM 797 N N . ALA A 1 105 ? -13.385 -7.452 9.021 1.00 95.06 105 ALA A N 1
ATOM 798 C CA . ALA A 1 105 ? -13.853 -7.288 10.387 1.00 95.06 105 ALA A CA 1
ATOM 799 C C . ALA A 1 105 ? -13.160 -6.104 11.098 1.00 95.06 105 ALA A C 1
ATOM 801 O O . ALA A 1 105 ? -12.032 -5.735 10.738 1.00 95.06 105 ALA A O 1
ATOM 802 N N . PRO A 1 106 ? -13.799 -5.518 12.128 1.00 94.50 106 PRO A N 1
ATOM 803 C CA . PRO A 1 106 ? -13.177 -4.497 12.958 1.00 94.50 106 PRO A CA 1
ATOM 804 C C . PRO A 1 106 ? -11.881 -4.982 13.612 1.00 94.50 106 PRO A C 1
ATOM 806 O O . PRO A 1 106 ? -11.849 -6.041 14.237 1.00 94.50 106 PRO A O 1
ATOM 809 N N . ARG A 1 107 ? -10.821 -4.177 13.512 1.00 92.44 107 ARG A N 1
ATOM 810 C CA . ARG A 1 107 ? -9.528 -4.421 14.161 1.00 92.44 107 ARG A CA 1
ATOM 811 C C . ARG A 1 107 ? -9.134 -3.216 15.000 1.00 92.44 107 ARG A C 1
ATOM 813 O O . ARG A 1 107 ? -9.028 -2.110 14.475 1.00 92.44 107 ARG A O 1
ATOM 820 N N . VAL A 1 108 ? -8.884 -3.436 16.290 1.00 90.25 108 VAL A N 1
ATOM 821 C CA . VAL A 1 108 ? -8.346 -2.404 17.185 1.00 90.25 108 VAL A CA 1
ATOM 822 C C . VAL A 1 108 ? -6.912 -2.085 16.762 1.00 90.25 108 VAL A C 1
ATOM 824 O O . VAL A 1 108 ? -6.063 -2.973 16.715 1.00 90.25 108 VAL A O 1
ATOM 827 N N . VAL A 1 109 ? -6.663 -0.820 16.427 1.00 88.62 109 VAL A N 1
ATOM 828 C CA . VAL A 1 109 ? -5.339 -0.291 16.068 1.00 88.62 109 VAL A CA 1
ATOM 829 C C . VAL A 1 109 ? -4.679 0.432 17.237 1.00 88.62 109 VAL A C 1
ATOM 831 O O . VAL A 1 109 ? -3.455 0.474 17.305 1.00 88.62 109 VAL A O 1
ATOM 834 N N . LYS A 1 110 ? -5.467 1.000 18.162 1.00 86.75 110 LYS A N 1
ATOM 835 C CA . LYS A 1 110 ? -4.964 1.612 19.401 1.00 86.75 110 LYS A CA 1
ATOM 836 C C . LYS A 1 110 ? -5.938 1.373 20.560 1.00 86.75 110 LYS A C 1
ATOM 838 O O . LYS A 1 110 ? -7.133 1.584 20.355 1.00 86.75 110 LYS A O 1
ATOM 843 N N . PRO A 1 111 ? -5.459 1.019 21.764 1.00 85.25 111 PRO A N 1
ATOM 844 C CA . PRO A 1 111 ? -4.095 0.555 22.061 1.00 85.25 111 PRO A CA 1
ATOM 845 C C . PRO A 1 111 ? -3.760 -0.733 21.289 1.00 85.25 111 PRO A C 1
ATOM 847 O O . PRO A 1 111 ? -4.667 -1.431 20.829 1.00 85.25 111 PRO A O 1
ATOM 850 N N . ALA A 1 112 ? -2.473 -1.033 21.096 1.00 77.94 112 ALA A N 1
ATOM 851 C CA . ALA A 1 112 ? -2.091 -2.305 20.488 1.00 77.94 112 ALA A CA 1
ATOM 852 C C . ALA A 1 112 ? -2.560 -3.451 21.398 1.00 77.94 112 ALA A C 1
ATOM 854 O O . ALA A 1 112 ? -2.428 -3.366 22.614 1.00 77.94 112 ALA A O 1
ATOM 855 N N . ILE A 1 113 ? -3.101 -4.532 20.826 1.00 74.06 113 ILE A N 1
ATOM 856 C CA . ILE A 1 113 ? -3.681 -5.653 21.599 1.00 74.06 113 ILE A CA 1
ATOM 857 C C . ILE A 1 113 ? -2.658 -6.272 22.572 1.00 74.06 113 ILE A C 1
ATOM 859 O O . ILE A 1 113 ? -3.023 -6.809 23.612 1.00 74.06 113 ILE A O 1
ATOM 863 N N . THR A 1 114 ? -1.370 -6.178 22.247 1.00 75.75 114 THR A N 1
ATOM 864 C CA . THR A 1 114 ? -0.256 -6.672 23.065 1.00 75.75 114 THR A CA 1
ATOM 865 C C . THR A 1 114 ? 0.099 -5.767 24.246 1.00 75.75 114 THR A C 1
ATOM 867 O O . THR A 1 114 ? 0.865 -6.178 25.114 1.00 75.75 114 THR A O 1
ATOM 870 N N . GLU A 1 115 ? -0.418 -4.541 24.295 1.00 80.69 115 GLU A N 1
ATOM 871 C CA . GLU A 1 115 ? -0.114 -3.569 25.340 1.00 80.69 115 GLU A CA 1
ATOM 872 C C . GLU A 1 115 ? -1.191 -3.577 26.426 1.00 80.69 115 GLU A C 1
ATOM 874 O O . GLU A 1 115 ? -2.392 -3.485 26.161 1.00 80.69 115 GLU A O 1
ATOM 879 N N . LYS A 1 116 ? -0.759 -3.631 27.690 1.00 78.62 116 LYS A N 1
ATOM 880 C CA . LYS A 1 116 ? -1.668 -3.448 28.821 1.00 78.62 116 LYS A CA 1
ATOM 881 C C . LYS A 1 116 ? -2.067 -1.975 28.898 1.00 78.62 116 LYS A C 1
ATOM 883 O O . LYS A 1 116 ? -1.295 -1.140 29.361 1.00 78.62 116 LYS A O 1
ATOM 888 N N . PHE A 1 117 ? -3.286 -1.665 28.475 1.00 83.06 117 PHE A N 1
ATOM 889 C CA . PHE A 1 117 ? -3.843 -0.322 28.582 1.00 83.06 117 PHE A CA 1
ATOM 890 C C . PHE A 1 117 ? -4.409 -0.087 29.986 1.00 83.06 117 PHE A C 1
ATOM 892 O O . PHE A 1 117 ? -5.361 -0.750 30.400 1.00 83.06 117 PHE A O 1
ATOM 899 N N . VAL A 1 118 ? -3.803 0.839 30.732 1.00 86.12 118 VAL A N 1
ATOM 900 C CA . VAL A 1 118 ? -4.214 1.195 32.096 1.00 86.12 118 VAL A CA 1
ATOM 901 C C . VAL A 1 118 ? -4.589 2.668 32.133 1.00 86.12 118 VAL A C 1
ATOM 903 O O . VAL A 1 118 ? -3.776 3.527 31.803 1.00 86.12 118 VAL A O 1
ATOM 906 N N . VAL A 1 119 ? -5.809 2.955 32.581 1.00 88.38 119 VAL A N 1
ATOM 907 C CA . VAL A 1 119 ? -6.257 4.314 32.894 1.00 88.38 119 VAL A CA 1
ATOM 908 C C . VAL A 1 119 ? -6.339 4.435 34.410 1.00 88.38 119 VAL A C 1
ATOM 910 O O . VAL A 1 119 ? -7.127 3.737 35.044 1.00 88.38 119 VAL A O 1
ATOM 913 N N . ALA A 1 120 ? -5.505 5.298 34.986 1.00 90.50 120 ALA A N 1
ATOM 914 C CA . ALA A 1 120 ? -5.542 5.639 36.403 1.00 90.50 120 ALA A CA 1
ATOM 915 C C . ALA A 1 120 ? -6.225 6.997 36.580 1.00 90.50 120 ALA A C 1
ATOM 917 O O . ALA A 1 120 ? -5.950 7.940 35.840 1.00 90.50 120 ALA A O 1
ATOM 918 N N . THR A 1 121 ? -7.115 7.090 37.561 1.00 92.06 121 THR A N 1
ATOM 919 C CA . THR A 1 121 ? -7.799 8.329 37.936 1.00 92.06 121 THR A CA 1
ATOM 920 C C . THR A 1 121 ? -7.938 8.381 39.453 1.00 92.06 121 THR A C 1
ATOM 922 O O . THR A 1 121 ? -7.758 7.366 40.130 1.00 92.06 121 THR A O 1
ATOM 925 N N . THR A 1 122 ? -8.224 9.558 39.999 1.00 94.81 122 THR A N 1
ATOM 926 C CA . THR A 1 122 ? -8.529 9.697 41.426 1.00 94.81 122 THR A CA 1
ATOM 927 C C . THR A 1 122 ? -9.972 9.293 41.697 1.00 94.81 122 THR A C 1
ATOM 929 O O . THR A 1 122 ? -10.830 9.372 40.817 1.00 94.81 122 THR A O 1
ATOM 932 N N . GLU A 1 123 ? -10.263 8.893 42.932 1.00 92.94 123 GLU A N 1
ATOM 933 C CA . GLU A 1 123 ? -11.639 8.653 43.361 1.00 92.94 123 GLU A CA 1
ATOM 934 C C . GLU A 1 123 ? -12.524 9.880 43.070 1.00 92.94 123 GLU A C 1
ATOM 936 O O . GLU A 1 123 ? -12.097 11.024 43.239 1.00 92.94 123 GLU A O 1
ATOM 941 N N . GLY A 1 124 ? -13.732 9.637 42.557 1.00 92.81 124 GLY A N 1
ATOM 942 C CA . GLY A 1 124 ? -14.678 10.681 42.147 1.00 92.81 124 GLY A CA 1
ATOM 943 C C . GLY A 1 124 ? -14.383 11.348 40.796 1.00 92.81 124 GLY A C 1
ATOM 944 O O . GLY A 1 124 ? -15.266 12.010 40.254 1.00 92.81 124 GLY A O 1
ATOM 945 N N . SER A 1 125 ? -13.195 11.151 40.214 1.00 95.44 125 SER A N 1
ATOM 946 C CA . SER A 1 125 ? -12.849 11.712 38.904 1.00 95.44 125 SER A CA 1
ATOM 947 C C . SER A 1 125 ? -13.288 10.795 37.756 1.00 95.44 125 SER A C 1
ATOM 949 O O . SER A 1 125 ? -13.132 9.573 37.841 1.00 95.44 125 SER A O 1
ATOM 951 N N . PRO A 1 126 ? -13.791 11.348 36.636 1.00 90.50 126 PRO A N 1
ATOM 952 C CA . PRO A 1 126 ? -14.182 10.545 35.485 1.00 90.50 126 PRO A CA 1
ATOM 953 C C . PRO A 1 126 ? -12.963 9.869 34.841 1.00 90.50 126 PRO A C 1
ATOM 955 O O . PRO A 1 126 ? -11.918 10.489 34.648 1.00 90.50 126 PRO A O 1
ATOM 958 N N . ALA A 1 127 ? -13.110 8.598 34.464 1.00 89.81 127 ALA A N 1
ATOM 959 C CA . ALA A 1 127 ? -12.139 7.878 33.644 1.00 89.81 127 ALA A CA 1
ATOM 960 C C . ALA A 1 127 ? -12.594 7.871 32.178 1.00 89.81 127 ALA A C 1
ATOM 962 O O . ALA A 1 127 ? -13.759 7.594 31.889 1.00 89.81 127 ALA A O 1
ATOM 963 N N . LYS A 1 128 ? -11.675 8.137 31.242 1.00 88.00 128 LYS A N 1
ATOM 964 C CA . LYS A 1 128 ? -11.947 8.061 29.801 1.00 88.00 128 LYS A CA 1
ATOM 965 C C . LYS A 1 128 ? -11.265 6.835 29.201 1.00 88.00 128 LYS A C 1
ATOM 967 O O . LYS A 1 128 ? -10.040 6.767 29.160 1.00 88.00 128 LYS A O 1
ATOM 972 N N . LEU A 1 129 ? -12.064 5.898 28.697 1.00 87.75 129 LEU A N 1
ATOM 973 C CA . LEU A 1 129 ? -11.594 4.770 27.895 1.00 87.75 129 LEU A CA 1
ATOM 974 C C . LEU A 1 129 ? -11.774 5.104 26.411 1.00 87.75 129 LEU A C 1
ATOM 976 O O . LEU A 1 129 ? -12.863 5.480 25.984 1.00 87.75 129 LEU A O 1
ATOM 980 N N . GLU A 1 130 ? -10.709 4.979 25.623 1.00 87.69 130 GLU A N 1
ATOM 981 C CA . GLU A 1 130 ? -10.730 5.247 24.184 1.00 87.69 130 GLU A CA 1
ATOM 982 C C . GLU A 1 130 ? -10.014 4.114 23.447 1.00 87.69 130 GLU A C 1
ATOM 984 O O . GLU A 1 130 ? -8.883 3.764 23.783 1.00 87.69 130 GLU A O 1
ATOM 989 N N . ILE A 1 131 ? -10.672 3.564 22.426 1.00 88.62 131 ILE A N 1
ATOM 990 C CA . ILE A 1 131 ? -10.048 2.690 21.433 1.00 88.62 131 ILE A CA 1
ATOM 991 C C . ILE A 1 131 ? -10.175 3.327 20.056 1.00 88.62 131 ILE A C 1
ATOM 993 O O . ILE A 1 131 ? -11.132 4.044 19.762 1.00 88.62 131 ILE A O 1
ATOM 997 N N . ARG A 1 132 ? -9.222 3.023 19.186 1.00 90.25 132 ARG A N 1
ATOM 998 C CA . ARG A 1 132 ? -9.318 3.291 17.755 1.00 90.25 132 ARG A CA 1
ATOM 999 C C . ARG A 1 132 ? -9.310 1.961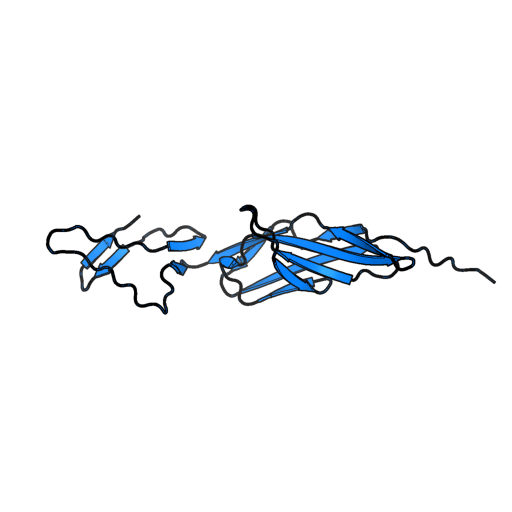 17.042 1.00 90.25 132 ARG A C 1
ATOM 1001 O O . ARG A 1 132 ? -8.445 1.126 17.304 1.00 90.25 132 ARG A O 1
ATOM 1008 N N . LEU A 1 133 ? -10.267 1.777 16.147 1.00 92.12 133 LEU A N 1
ATOM 1009 C CA . LEU A 1 133 ? -10.372 0.596 15.310 1.00 92.12 133 LEU A CA 1
ATOM 1010 C C . LEU A 1 133 ? -10.520 1.001 13.848 1.00 92.12 133 LEU A C 1
ATOM 1012 O O . LEU A 1 133 ? -11.022 2.083 13.543 1.00 92.12 133 LEU A O 1
ATOM 1016 N N . CYS A 1 134 ? -10.089 0.115 12.963 1.00 93.81 134 CYS A N 1
ATOM 1017 C CA . CYS A 1 134 ? -10.356 0.189 11.536 1.00 93.81 134 CYS A CA 1
ATOM 1018 C C . CYS A 1 134 ? -11.343 -0.921 11.172 1.00 93.81 134 CYS A C 1
ATOM 1020 O O . CYS A 1 134 ? -11.227 -2.043 11.667 1.00 93.81 134 CYS A O 1
ATOM 1022 N N . SER A 1 135 ? -12.328 -0.603 10.339 1.00 94.88 135 SER A N 1
ATOM 1023 C CA . SER A 1 135 ? -13.345 -1.546 9.878 1.00 94.88 135 SER A CA 1
ATOM 1024 C C . SER A 1 135 ? -13.968 -1.040 8.589 1.00 94.88 135 SER A C 1
ATOM 1026 O O . SER A 1 135 ? -14.337 0.137 8.523 1.00 94.88 135 SER A O 1
ATOM 1028 N N . ASP A 1 136 ? -14.170 -1.932 7.631 1.00 96.00 136 ASP A N 1
ATOM 1029 C CA . ASP A 1 136 ? -15.006 -1.657 6.470 1.00 96.00 136 ASP A CA 1
ATOM 1030 C C . ASP A 1 136 ? -15.815 -2.918 6.116 1.00 96.00 136 ASP A C 1
ATOM 1032 O O . ASP A 1 136 ? -15.213 -3.925 5.729 1.00 96.00 136 ASP A O 1
ATOM 1036 N N . PRO A 1 137 ? -17.153 -2.914 6.299 1.00 95.69 137 PRO A N 1
ATOM 1037 C CA . PRO A 1 137 ? -18.003 -1.770 6.653 1.00 95.69 137 PRO A CA 1
ATOM 1038 C C . PRO A 1 137 ? -17.883 -1.325 8.118 1.00 95.69 137 PRO A C 1
ATOM 1040 O O . PRO A 1 137 ? -17.340 -2.024 8.974 1.00 95.69 137 PRO A O 1
ATOM 1043 N N . LYS A 1 138 ? -18.440 -0.142 8.421 1.00 92.06 138 LYS A N 1
ATOM 1044 C CA . LYS A 1 138 ? -18.531 0.372 9.796 1.00 92.06 138 LYS A CA 1
ATOM 1045 C C . LYS A 1 138 ? -19.275 -0.618 10.708 1.00 92.06 138 LYS A C 1
ATOM 1047 O O . LYS A 1 138 ? -20.269 -1.210 10.273 1.00 92.06 138 LYS A O 1
ATOM 1052 N N . PRO A 1 139 ? -18.864 -0.777 11.979 1.00 92.19 139 PRO A N 1
ATOM 1053 C CA . PRO A 1 139 ? -19.511 -1.709 12.886 1.00 92.19 139 PRO A CA 1
ATOM 1054 C C . PRO A 1 139 ? -20.911 -1.196 13.228 1.00 92.19 139 PRO A C 1
ATOM 1056 O O . PRO A 1 139 ? -21.107 -0.002 13.443 1.00 92.19 139 PRO A O 1
ATOM 1059 N N . ARG A 1 140 ? -21.887 -2.103 13.316 1.00 91.31 140 ARG A N 1
ATOM 1060 C CA . ARG A 1 140 ? -23.253 -1.761 13.755 1.00 91.31 140 ARG A CA 1
ATOM 1061 C C . ARG A 1 140 ? -23.370 -1.562 15.262 1.00 91.31 140 ARG A C 1
ATOM 1063 O O . ARG A 1 140 ? -24.307 -0.922 15.719 1.00 91.31 140 ARG A O 1
ATOM 1070 N N . LEU A 1 141 ? -22.456 -2.163 16.018 1.00 89.56 141 LEU A N 1
ATOM 1071 C CA . LEU A 1 141 ? -22.454 -2.153 17.469 1.00 89.56 141 LEU A CA 1
ATOM 1072 C C . LEU A 1 141 ? -21.019 -2.033 17.959 1.00 89.56 141 LEU A C 1
ATOM 1074 O O . LEU A 1 141 ? -20.173 -2.850 17.594 1.00 89.56 141 LEU A O 1
ATOM 1078 N N . VAL A 1 142 ? -20.773 -1.051 18.816 1.00 90.19 142 VAL A N 1
ATOM 1079 C CA . VAL A 1 142 ? -19.560 -0.959 19.622 1.00 90.19 142 VAL A CA 1
ATOM 1080 C C . VAL A 1 142 ? -20.005 -0.897 21.081 1.00 90.19 142 VAL A C 1
ATOM 1082 O O . VAL A 1 142 ? -20.992 -0.246 21.429 1.00 90.19 142 VAL A O 1
ATOM 1085 N N . ALA A 1 143 ? -19.352 -1.676 21.934 1.00 91.25 143 ALA A N 1
ATOM 1086 C CA . ALA A 1 143 ? -19.687 -1.743 23.346 1.00 91.25 143 ALA A CA 1
ATOM 1087 C C . ALA A 1 143 ? -18.444 -2.071 24.171 1.00 91.25 143 ALA A C 1
ATOM 1089 O O . ALA A 1 143 ? -17.593 -2.846 23.737 1.00 91.25 143 ALA A O 1
ATOM 1090 N N . TRP A 1 144 ? -18.381 -1.495 25.365 1.00 89.31 144 TRP A N 1
ATOM 1091 C CA . TRP A 1 144 ? -17.470 -1.906 26.419 1.00 89.31 144 TRP A CA 1
ATOM 1092 C C . TRP A 1 144 ? -18.134 -2.979 27.270 1.00 89.31 144 TRP A C 1
ATOM 1094 O O . TRP A 1 144 ? -19.318 -2.881 27.596 1.00 89.31 144 TRP A O 1
ATOM 1104 N N . GLU A 1 145 ? -17.359 -3.985 27.653 1.00 90.75 145 GLU A N 1
ATOM 1105 C CA . GLU A 1 145 ? -17.808 -5.058 28.532 1.00 90.75 145 GLU A CA 1
ATOM 1106 C C . GLU A 1 145 ? -16.944 -5.073 29.790 1.00 90.75 145 GLU A C 1
ATOM 1108 O O . GLU A 1 145 ? -15.714 -5.039 29.723 1.00 90.75 145 GLU A O 1
ATOM 1113 N N . TRP A 1 146 ? -17.601 -5.086 30.948 1.00 86.94 146 TRP A N 1
ATOM 1114 C CA . TRP A 1 146 ? -16.955 -5.172 32.252 1.00 86.94 146 TRP A CA 1
ATOM 1115 C C . TRP A 1 146 ? -17.750 -6.116 33.157 1.00 86.94 146 TRP A C 1
ATOM 1117 O O . TRP A 1 146 ? -18.828 -5.780 33.655 1.00 86.94 146 TRP A O 1
ATOM 1127 N N . GLY A 1 147 ? -17.230 -7.332 33.341 1.00 89.12 147 GLY A N 1
ATOM 1128 C CA . GLY A 1 147 ? -17.965 -8.405 34.011 1.00 89.12 147 GLY A CA 1
ATOM 1129 C C . GLY A 1 147 ? -19.235 -8.760 33.233 1.00 89.12 147 GLY A C 1
ATOM 1130 O O . GLY A 1 147 ? -19.162 -9.102 32.058 1.00 89.12 147 GLY A O 1
ATOM 1131 N N . SER A 1 148 ? -20.397 -8.657 33.881 1.00 88.94 148 SER A N 1
ATOM 1132 C CA . SER A 1 148 ? -21.717 -8.826 33.250 1.00 88.94 148 SER A CA 1
ATOM 1133 C C . SER A 1 148 ? -22.294 -7.535 32.656 1.00 88.94 148 SER A C 1
ATOM 1135 O O . SER A 1 148 ? -23.350 -7.569 32.025 1.00 88.94 148 SER A O 1
ATOM 1137 N N . THR A 1 149 ? -21.636 -6.391 32.865 1.00 89.44 149 THR A N 1
ATOM 1138 C CA . THR A 1 149 ? -22.129 -5.089 32.409 1.00 89.44 149 THR A CA 1
ATOM 1139 C C . THR A 1 149 ? -21.693 -4.828 30.977 1.00 89.44 149 THR A C 1
ATOM 1141 O O . THR A 1 149 ? -20.514 -4.965 30.645 1.00 89.44 149 THR A O 1
ATOM 1144 N N . ARG A 1 150 ? -22.637 -4.373 30.148 1.00 89.94 150 ARG A N 1
ATOM 1145 C CA . ARG A 1 150 ? -22.383 -3.929 28.778 1.00 89.94 150 ARG A CA 1
ATOM 1146 C C . ARG A 1 150 ? -22.766 -2.465 28.615 1.00 89.94 150 ARG A C 1
ATOM 1148 O O . ARG A 1 150 ? -23.909 -2.089 28.857 1.00 89.94 150 ARG A O 1
ATOM 1155 N N . LEU A 1 151 ? -21.808 -1.656 28.187 1.00 86.88 151 LEU A N 1
ATOM 1156 C CA . LEU A 1 151 ? -21.973 -0.226 27.952 1.00 86.88 151 LEU A CA 1
ATOM 1157 C C . LEU A 1 151 ? -21.835 0.040 26.456 1.00 86.88 151 LEU A C 1
ATOM 1159 O O . LEU A 1 151 ? -20.758 -0.133 25.892 1.00 86.88 151 LEU A O 1
ATOM 1163 N N . HIS A 1 152 ? -22.918 0.447 25.802 1.00 85.81 152 HIS A N 1
ATOM 1164 C CA . HIS A 1 152 ? -22.869 0.830 24.393 1.00 85.81 152 HIS A CA 1
ATOM 1165 C C . HIS A 1 152 ? -22.028 2.098 24.210 1.00 85.81 152 HIS A C 1
ATOM 1167 O O . HIS A 1 152 ? -22.115 3.028 25.011 1.00 85.81 152 HIS A O 1
ATOM 1173 N N . ALA A 1 153 ? -21.197 2.113 23.172 1.00 75.94 153 ALA A N 1
ATOM 1174 C CA . ALA A 1 153 ? -20.308 3.219 22.846 1.00 75.94 153 ALA A CA 1
ATOM 1175 C C . ALA A 1 153 ? -20.355 3.500 21.343 1.00 75.94 153 ALA A C 1
ATOM 1177 O O . ALA A 1 153 ? -20.531 2.572 20.557 1.00 75.94 153 ALA A O 1
ATOM 1178 N N . GLY A 1 154 ? -20.150 4.761 20.960 1.00 62.97 154 GLY A N 1
ATOM 1179 C CA . GLY A 1 154 ? -20.236 5.208 19.567 1.00 62.97 154 GLY A CA 1
ATOM 1180 C C . GLY A 1 154 ? -21.449 6.080 19.309 1.00 62.97 154 GLY A C 1
ATOM 1181 O O . GLY A 1 154 ? -22.569 5.638 19.639 1.00 62.97 154 GLY A O 1
#

Organism: NCBI:txid60889

Sequence (154 aa):
MFDLLFTADPPTISSVGPDRLTTALLFSGASFECNADAMPPAEYRWAQIFTDGRMSLECGTGQRLILTNVTYEQQGQYICLASNKINGNVREVRSDPVSLQVVGAPRVVKPAITEKFVVATTEGSPAKLEIRLCSDPKPRLVAWEWGSTRLHAG